Protein AF-A0A4Q9Y0R6-F1 (afdb_monomer_lite)

Structure (mmCIF, N/CA/C/O backbone):
data_AF-A0A4Q9Y0R6-F1
#
_entry.id   AF-A0A4Q9Y0R6-F1
#
loop_
_atom_site.group_PDB
_atom_site.id
_atom_site.type_symbol
_atom_site.label_atom_id
_atom_site.label_alt_id
_atom_site.label_comp_id
_atom_site.label_asym_id
_atom_site.label_entity_id
_atom_site.label_seq_id
_atom_site.pdbx_PDB_ins_code
_atom_site.Cartn_x
_atom_site.Cartn_y
_atom_site.Cartn_z
_atom_site.occupancy
_atom_site.B_iso_or_equiv
_atom_site.auth_seq_id
_atom_site.auth_comp_id
_atom_site.auth_asym_id
_atom_site.auth_atom_id
_atom_site.pdbx_PDB_model_num
ATOM 1 N N . MET A 1 1 ? -6.074 -8.106 5.465 1.00 95.62 1 MET A N 1
ATOM 2 C CA . MET A 1 1 ? -5.192 -7.262 6.298 1.00 95.62 1 MET A CA 1
ATOM 3 C C . MET A 1 1 ? -5.852 -5.927 6.633 1.00 95.62 1 MET A C 1
ATOM 5 O O . MET A 1 1 ? -6.418 -5.308 5.732 1.00 95.62 1 MET A O 1
ATOM 9 N N . ARG A 1 2 ? -5.843 -5.499 7.900 1.00 97.44 2 ARG A N 1
ATOM 10 C CA . ARG A 1 2 ? -6.340 -4.169 8.305 1.00 97.44 2 ARG A CA 1
ATOM 11 C C . ARG A 1 2 ? -5.224 -3.129 8.221 1.00 97.44 2 ARG A C 1
ATOM 13 O O . ARG A 1 2 ? -4.049 -3.487 8.173 1.00 97.44 2 ARG A O 1
ATOM 20 N N . LEU A 1 3 ? -5.592 -1.851 8.235 1.00 97.69 3 LEU A N 1
ATOM 21 C CA . LEU A 1 3 ? -4.647 -0.738 8.149 1.00 97.69 3 LEU A CA 1
ATOM 22 C C . LEU A 1 3 ? -3.643 -0.745 9.306 1.00 97.69 3 LEU A C 1
ATOM 24 O O . LEU A 1 3 ? -2.460 -0.528 9.084 1.00 97.69 3 LEU A O 1
ATOM 28 N N . ILE A 1 4 ? -4.091 -1.055 10.523 1.00 97.69 4 ILE A N 1
ATOM 29 C CA . ILE A 1 4 ? -3.212 -1.162 11.693 1.00 97.69 4 ILE A CA 1
ATOM 30 C C . ILE A 1 4 ? -2.186 -2.288 11.531 1.00 97.69 4 ILE A C 1
ATOM 32 O O . ILE A 1 4 ? -1.019 -2.085 11.849 1.00 97.69 4 ILE A O 1
ATOM 36 N N . ASP A 1 5 ? -2.602 -3.440 10.993 1.00 97.50 5 ASP A N 1
ATOM 37 C CA . ASP A 1 5 ? -1.713 -4.586 10.788 1.00 97.50 5 ASP A CA 1
ATOM 38 C C . ASP A 1 5 ? -0.622 -4.212 9.775 1.00 97.50 5 ASP A C 1
ATOM 40 O O . ASP A 1 5 ? 0.559 -4.439 10.027 1.00 97.50 5 ASP A O 1
ATOM 44 N N . PHE A 1 6 ? -1.019 -3.560 8.672 1.00 97.56 6 PHE A N 1
ATOM 45 C CA . PHE A 1 6 ? -0.095 -3.052 7.661 1.00 97.56 6 PHE A CA 1
ATOM 46 C C . PHE A 1 6 ? 0.890 -2.040 8.258 1.00 97.56 6 PHE A C 1
ATOM 48 O O . PHE A 1 6 ? 2.096 -2.268 8.208 1.00 97.56 6 PHE A O 1
ATOM 55 N N . ASN A 1 7 ? 0.388 -0.982 8.902 1.00 96.88 7 ASN A N 1
ATOM 56 C CA . ASN A 1 7 ? 1.219 0.081 9.469 1.00 96.88 7 ASN A CA 1
ATOM 57 C C . ASN A 1 7 ? 2.256 -0.469 10.458 1.00 96.88 7 ASN A C 1
ATOM 59 O O . ASN A 1 7 ? 3.423 -0.092 10.378 1.00 96.88 7 ASN A O 1
ATOM 63 N N . LEU A 1 8 ? 1.848 -1.390 11.342 1.00 96.62 8 LEU A N 1
ATOM 64 C CA . LEU A 1 8 ? 2.751 -2.058 12.284 1.00 96.62 8 LEU A CA 1
ATOM 65 C C . LEU A 1 8 ? 3.822 -2.875 11.554 1.00 96.62 8 LEU A C 1
ATOM 67 O O . LEU A 1 8 ? 5.003 -2.743 11.857 1.00 96.62 8 LEU A O 1
ATOM 71 N N . SER A 1 9 ? 3.431 -3.675 10.559 1.00 95.88 9 SER A N 1
ATOM 72 C CA . SER A 1 9 ? 4.365 -4.505 9.786 1.00 95.88 9 SER A CA 1
ATOM 73 C C . SER A 1 9 ? 5.327 -3.709 8.890 1.00 95.88 9 SER A C 1
ATOM 75 O O . SER A 1 9 ? 6.361 -4.231 8.474 1.00 95.88 9 SER A O 1
ATOM 77 N N . THR A 1 10 ? 5.015 -2.439 8.610 1.00 96.88 10 THR A N 1
ATOM 78 C CA . THR A 1 10 ? 5.842 -1.546 7.785 1.00 96.88 10 THR A CA 1
ATOM 79 C C . THR A 1 10 ? 6.591 -0.464 8.566 1.00 96.88 10 THR A C 1
ATOM 81 O O . THR A 1 10 ? 7.252 0.367 7.946 1.00 96.88 10 THR A O 1
ATOM 84 N N . ALA A 1 11 ? 6.490 -0.441 9.899 1.00 95.19 11 ALA A N 1
ATOM 85 C CA . ALA A 1 11 ? 7.008 0.652 10.728 1.00 95.19 11 ALA A CA 1
ATOM 86 C C . ALA A 1 11 ? 8.521 0.887 10.552 1.00 95.19 11 ALA A C 1
ATOM 88 O O . ALA A 1 11 ? 8.956 2.034 10.472 1.00 95.19 11 ALA A O 1
ATOM 89 N N . ASP A 1 12 ? 9.293 -0.192 10.403 1.00 95.50 12 ASP A N 1
ATOM 90 C CA . ASP A 1 12 ? 10.755 -0.146 10.265 1.00 95.50 12 ASP A CA 1
ATOM 91 C C . ASP A 1 12 ? 11.235 -0.102 8.803 1.00 95.50 12 ASP A C 1
ATOM 93 O O . ASP A 1 12 ? 12.433 -0.175 8.520 1.00 95.50 12 ASP A O 1
ATOM 97 N N . LEU A 1 13 ? 10.314 -0.011 7.839 1.00 96.19 13 LEU A N 1
ATOM 98 C CA . LEU A 1 13 ? 10.666 0.003 6.423 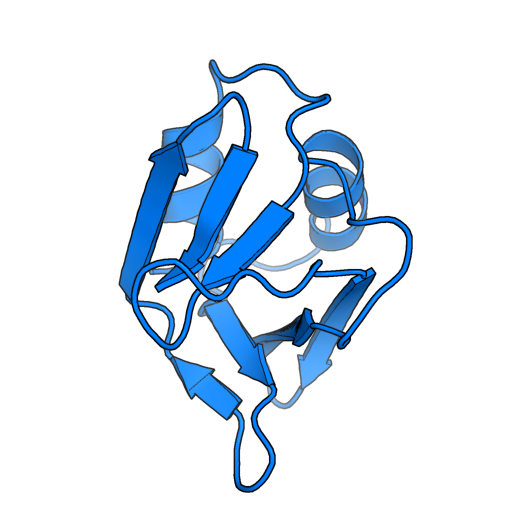1.00 96.19 13 LEU A CA 1
ATOM 99 C C . LEU A 1 13 ? 11.049 1.404 5.935 1.00 96.19 13 LEU A C 1
ATOM 101 O O . LEU A 1 13 ? 10.614 2.432 6.462 1.00 96.19 13 LEU A O 1
ATOM 105 N N . GLN A 1 14 ? 11.837 1.439 4.857 1.00 97.19 14 GLN A N 1
ATOM 106 C CA . GLN A 1 14 ? 12.175 2.681 4.168 1.00 97.19 14 GLN A CA 1
ATOM 107 C C . GLN A 1 14 ? 10.899 3.372 3.679 1.00 97.19 14 GLN A C 1
ATOM 109 O O . GLN A 1 14 ? 10.134 2.830 2.883 1.00 97.19 14 GLN A O 1
ATOM 114 N N . GLN A 1 15 ? 10.683 4.601 4.137 1.00 96.19 15 GLN A N 1
ATOM 115 C CA . GLN A 1 15 ? 9.449 5.332 3.860 1.00 96.19 15 GLN A CA 1
ATOM 116 C C . GLN A 1 15 ? 9.311 5.755 2.385 1.00 96.19 15 GLN A C 1
ATOM 118 O O . GLN A 1 15 ? 8.211 6.008 1.910 1.00 96.19 15 GLN A O 1
ATOM 123 N N . THR A 1 16 ? 10.414 5.750 1.635 1.00 97.25 16 THR A N 1
ATOM 124 C CA . THR A 1 16 ? 10.451 6.005 0.189 1.00 97.25 16 THR A CA 1
ATOM 125 C C . THR A 1 16 ? 10.070 4.788 -0.656 1.00 97.25 16 THR A C 1
ATOM 127 O O . THR A 1 16 ? 10.034 4.902 -1.881 1.0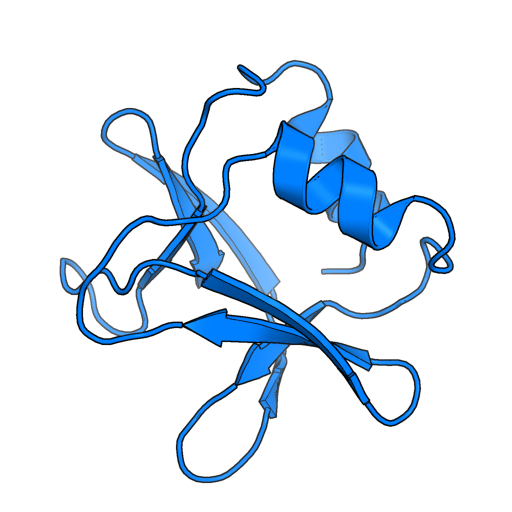0 97.25 16 THR A O 1
ATOM 130 N N . LEU A 1 17 ? 9.791 3.626 -0.045 1.00 98.25 17 LEU A N 1
ATOM 131 C CA . LEU A 1 17 ? 9.408 2.428 -0.791 1.00 98.25 17 LEU A CA 1
ATOM 132 C C . LEU A 1 17 ? 8.132 2.689 -1.596 1.00 98.25 17 LEU A C 1
ATOM 134 O O . LEU A 1 17 ? 7.117 3.065 -1.008 1.00 98.25 17 LEU A O 1
ATOM 138 N N . PRO A 1 18 ? 8.150 2.462 -2.917 1.00 98.50 18 PRO A N 1
ATOM 139 C CA . PRO A 1 18 ? 6.977 2.623 -3.751 1.00 98.50 18 PRO A CA 1
ATOM 140 C C . PRO A 1 18 ? 6.031 1.421 -3.644 1.00 98.50 18 PRO A C 1
ATOM 142 O O . PRO A 1 18 ? 6.458 0.267 -3.516 1.00 98.50 18 PRO A O 1
ATOM 145 N N . LEU A 1 19 ? 4.735 1.705 -3.743 1.00 98.50 19 LEU A N 1
ATOM 146 C CA . LEU A 1 19 ? 3.641 0.752 -3.599 1.00 98.50 19 LEU A CA 1
ATOM 147 C C . LEU A 1 19 ? 3.149 0.289 -4.974 1.00 98.50 19 LEU A C 1
ATOM 149 O O . LEU A 1 19 ? 2.798 1.092 -5.841 1.00 98.50 19 LEU A O 1
ATOM 153 N N . TYR A 1 20 ? 3.073 -1.024 -5.153 1.00 98.25 20 TYR A N 1
ATOM 154 C CA . TYR A 1 20 ? 2.592 -1.665 -6.371 1.00 98.25 20 TYR A CA 1
ATOM 155 C C . TYR A 1 20 ? 1.617 -2.785 -6.039 1.00 98.25 20 TYR A C 1
ATOM 157 O O . TYR A 1 20 ? 1.696 -3.422 -4.993 1.00 98.25 20 TYR A O 1
ATOM 165 N N . TRP A 1 21 ? 0.720 -3.062 -6.970 1.00 97.44 21 TRP A N 1
ATOM 166 C CA . TRP A 1 21 ? -0.146 -4.227 -6.953 1.00 97.44 21 TRP A CA 1
ATOM 167 C C . TRP A 1 21 ? 0.349 -5.256 -7.963 1.00 97.44 21 TRP A C 1
ATOM 169 O O . TRP A 1 21 ? 0.734 -4.887 -9.072 1.00 97.44 21 TRP A O 1
ATOM 179 N N . GLU A 1 22 ? 0.336 -6.531 -7.594 1.00 94.81 22 GLU A N 1
ATOM 180 C CA . GLU A 1 22 ? 0.710 -7.628 -8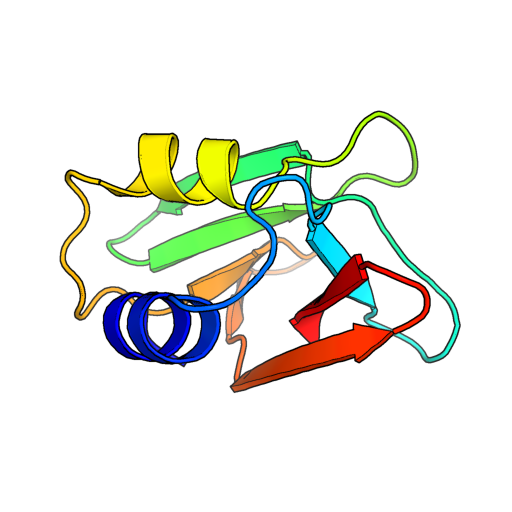.479 1.00 94.81 22 GLU A CA 1
ATOM 181 C C . GLU A 1 22 ? -0.401 -8.697 -8.523 1.00 94.81 22 GLU A C 1
ATOM 183 O O . GLU A 1 22 ? -0.366 -9.656 -7.754 1.00 94.81 22 GLU A O 1
ATOM 188 N N . PRO A 1 23 ? -1.406 -8.555 -9.409 1.00 88.81 23 PRO A N 1
ATOM 189 C CA . PRO A 1 23 ? -2.483 -9.540 -9.548 1.00 88.81 23 PRO A CA 1
ATOM 190 C C . PRO A 1 23 ? -2.025 -10.865 -10.159 1.00 88.81 23 PRO A C 1
ATOM 192 O O . PRO A 1 23 ? -2.642 -11.902 -9.936 1.00 88.81 23 PRO A O 1
ATOM 195 N N . VAL A 1 24 ? -0.976 -10.815 -10.978 1.00 87.81 24 VAL A N 1
ATOM 196 C CA . VAL A 1 24 ? -0.379 -11.960 -11.663 1.00 87.81 24 VAL A CA 1
ATOM 197 C C . VAL A 1 24 ? 1.124 -11.835 -11.508 1.00 87.81 24 VAL A C 1
ATOM 199 O O . VAL A 1 24 ? 1.669 -10.751 -11.711 1.00 87.81 24 VAL A O 1
ATOM 202 N N . THR A 1 25 ? 1.801 -12.932 -11.171 1.00 85.06 25 THR A N 1
ATOM 203 C CA . THR A 1 25 ? 3.251 -12.955 -10.953 1.00 85.06 25 THR A CA 1
ATOM 204 C C . THR A 1 25 ? 4.001 -12.219 -12.066 1.00 85.06 25 THR A C 1
ATOM 206 O O . THR A 1 25 ? 3.783 -12.482 -13.249 1.00 85.06 25 THR A O 1
ATOM 209 N N . ASN A 1 26 ? 4.896 -11.307 -11.678 1.00 84.69 26 ASN A N 1
ATOM 210 C CA . ASN A 1 26 ? 5.699 -10.449 -12.555 1.00 84.69 26 ASN A CA 1
ATOM 211 C C . ASN A 1 26 ? 4.92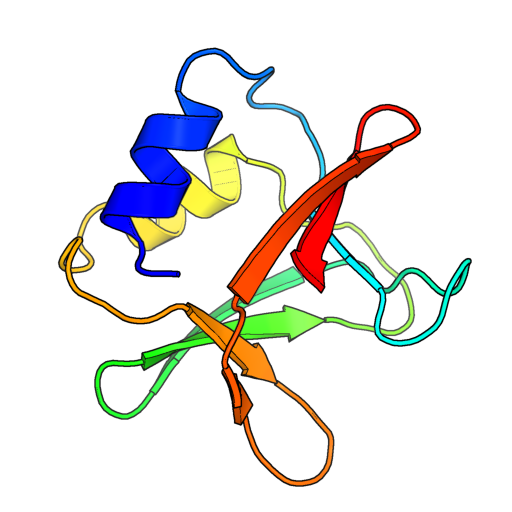9 -9.351 -13.315 1.00 84.69 26 ASN A C 1
ATOM 213 O O . ASN A 1 26 ? 5.530 -8.659 -14.137 1.00 84.69 26 ASN A O 1
ATOM 217 N N . GLN A 1 27 ? 3.638 -9.137 -13.047 1.00 91.44 27 GLN A N 1
ATOM 218 C CA . GLN A 1 27 ? 2.870 -8.016 -13.600 1.00 91.44 27 GLN A CA 1
ATOM 219 C C . GLN A 1 27 ? 2.563 -6.999 -12.507 1.00 91.44 27 GLN A C 1
ATOM 221 O O . GLN A 1 27 ? 1.619 -7.159 -11.739 1.00 91.44 27 GLN A O 1
ATOM 226 N N . THR A 1 28 ? 3.368 -5.941 -12.433 1.00 94.50 28 THR A N 1
ATOM 227 C CA . THR A 1 28 ? 3.219 -4.915 -11.395 1.00 94.50 28 THR A CA 1
ATOM 228 C C . THR A 1 28 ? 2.504 -3.676 -11.918 1.00 94.50 28 THR A C 1
ATOM 230 O O . THR A 1 28 ? 2.912 -3.101 -12.928 1.00 94.50 28 THR A O 1
ATOM 233 N N . HIS A 1 29 ? 1.516 -3.204 -11.168 1.00 97.00 29 HIS A N 1
ATOM 234 C CA . HIS A 1 29 ? 0.770 -1.978 -11.429 1.00 97.00 29 HIS A CA 1
ATOM 235 C C . HIS A 1 29 ? 1.036 -0.953 -10.318 1.00 97.00 29 HIS A C 1
ATOM 237 O O . HIS A 1 29 ? 0.810 -1.276 -9.150 1.00 97.00 29 HIS A O 1
ATOM 243 N N . PRO A 1 30 ? 1.530 0.263 -10.620 1.00 98.12 30 PRO A N 1
ATOM 244 C CA . PRO A 1 30 ? 1.757 1.283 -9.598 1.00 98.12 30 PRO A CA 1
ATOM 245 C C . PRO A 1 30 ? 0.447 1.679 -8.917 1.00 98.12 30 PRO A C 1
ATOM 247 O O . PRO A 1 30 ? -0.536 1.991 -9.590 1.00 98.12 30 PRO A O 1
ATOM 250 N N . ILE A 1 31 ? 0.447 1.707 -7.584 1.00 98.44 31 ILE A N 1
ATOM 251 C CA . ILE A 1 31 ? -0.672 2.222 -6.788 1.00 98.44 31 ILE A CA 1
ATOM 252 C C . ILE A 1 31 ? -0.504 3.731 -6.685 1.00 98.44 31 ILE A C 1
ATOM 254 O O . ILE A 1 31 ? 0.509 4.194 -6.180 1.00 98.44 31 ILE A O 1
ATOM 258 N N . GLN A 1 32 ? -1.470 4.507 -7.169 1.00 98.25 32 GLN A N 1
ATOM 259 C CA . GLN A 1 32 ? -1.338 5.966 -7.321 1.00 98.25 32 GLN A CA 1
ATOM 260 C C . GLN A 1 32 ? -2.201 6.754 -6.338 1.00 98.25 32 GLN A C 1
ATOM 262 O O . GLN A 1 32 ? -1.944 7.924 -6.034 1.00 98.25 32 GLN A O 1
ATOM 267 N N . SER A 1 33 ? -3.246 6.120 -5.821 1.00 97.56 33 SER A N 1
ATOM 268 C CA . SER A 1 33 ? -4.131 6.739 -4.852 1.00 97.56 33 SER A CA 1
ATOM 269 C C . SER A 1 33 ? -4.734 5.711 -3.909 1.00 97.56 33 SER A C 1
ATOM 271 O O . SER A 1 33 ? -4.662 4.498 -4.115 1.00 97.56 33 SER A O 1
ATOM 273 N N . VAL A 1 34 ? -5.301 6.243 -2.835 1.00 97.62 34 VAL A N 1
ATOM 274 C CA . VAL A 1 34 ? -6.137 5.518 -1.893 1.00 97.62 34 VAL A CA 1
ATOM 275 C C . VAL A 1 34 ? -7.420 6.308 -1.731 1.00 97.62 34 VAL A C 1
ATOM 277 O O . VAL A 1 34 ? -7.392 7.540 -1.746 1.00 97.62 34 VAL A O 1
ATOM 280 N N . THR A 1 35 ? -8.533 5.607 -1.598 1.00 96.81 35 THR A N 1
ATOM 281 C CA . THR A 1 35 ? -9.846 6.199 -1.366 1.00 96.81 35 THR A CA 1
ATOM 282 C C . THR A 1 35 ? -10.578 5.414 -0.289 1.00 96.81 35 THR A C 1
ATOM 284 O O . THR A 1 35 ? -10.350 4.215 -0.127 1.00 96.81 35 THR A O 1
ATOM 287 N N . LEU A 1 36 ? -11.434 6.089 0.471 1.00 96.06 36 LEU A N 1
ATOM 288 C CA . LEU A 1 36 ? -12.288 5.449 1.460 1.00 96.06 36 LEU A CA 1
ATOM 289 C C . LEU A 1 36 ? -13.688 5.296 0.855 1.00 96.06 36 LEU A C 1
ATOM 291 O O . LEU A 1 36 ? -14.340 6.297 0.570 1.00 96.06 36 LEU A O 1
ATOM 295 N N . ILE A 1 37 ? -14.139 4.059 0.654 1.00 93.81 37 ILE A N 1
ATOM 296 C CA . ILE A 1 37 ? -15.463 3.726 0.102 1.00 93.81 37 ILE A CA 1
ATOM 297 C C . ILE A 1 37 ? -16.136 2.779 1.087 1.00 93.81 37 ILE A C 1
ATOM 299 O O . ILE A 1 37 ? -15.545 1.764 1.431 1.00 93.81 37 ILE A O 1
ATOM 303 N N . ASP A 1 38 ? -17.332 3.104 1.578 1.00 89.88 38 ASP A N 1
ATOM 304 C CA . ASP A 1 38 ? -18.099 2.245 2.495 1.00 89.88 38 ASP A CA 1
ATOM 305 C C . ASP A 1 38 ? -17.278 1.694 3.679 1.00 89.88 38 ASP A C 1
ATOM 307 O O . ASP A 1 38 ? -17.366 0.520 4.034 1.00 89.88 38 ASP A O 1
ATOM 311 N N . GLN A 1 39 ? -16.451 2.550 4.297 1.00 91.62 39 GLN A N 1
ATOM 312 C CA . GLN A 1 39 ? -15.538 2.194 5.401 1.00 91.62 39 GLN A CA 1
ATOM 313 C C . GLN A 1 39 ? -14.438 1.184 5.017 1.00 91.62 39 GLN A C 1
ATOM 315 O O . GLN A 1 39 ? -13.845 0.534 5.879 1.00 91.62 39 GLN A O 1
ATOM 320 N N . GLN A 1 40 ? -14.133 1.062 3.727 1.00 95.62 40 GLN A N 1
ATOM 321 C CA . GLN A 1 40 ? -13.048 0.258 3.176 1.00 95.62 40 GLN A CA 1
ATOM 322 C C . GLN A 1 40 ? -11.982 1.176 2.588 1.00 95.62 40 GLN A C 1
ATOM 324 O O . GLN A 1 40 ? -12.297 2.106 1.845 1.00 95.62 40 GLN A O 1
ATOM 329 N N . LEU A 1 41 ? -10.712 0.911 2.894 1.00 98.12 41 LEU A N 1
ATOM 330 C CA . LEU A 1 41 ? -9.602 1.630 2.281 1.00 98.12 41 LEU A CA 1
ATOM 331 C C . LEU A 1 41 ? -9.230 0.930 0.975 1.00 98.12 41 LEU A C 1
ATOM 333 O O . LEU A 1 41 ? -8.601 -0.128 0.991 1.00 98.12 41 LEU A O 1
ATOM 337 N N . VAL A 1 42 ? -9.624 1.522 -0.147 1.00 98.25 42 VAL A N 1
ATOM 338 C CA . VAL A 1 42 ? -9.408 0.982 -1.488 1.00 98.25 42 VAL A CA 1
ATOM 339 C C . VAL A 1 42 ? -8.179 1.637 -2.114 1.00 98.25 42 VAL A C 1
ATOM 341 O O . VAL A 1 42 ? -8.130 2.849 -2.321 1.00 98.25 42 VAL A O 1
ATOM 344 N N . LEU A 1 43 ? -7.173 0.823 -2.417 1.00 98.31 43 LEU A N 1
ATOM 345 C CA . LEU A 1 43 ? -5.975 1.194 -3.158 1.00 98.31 43 LEU A CA 1
ATOM 346 C C . LEU A 1 43 ? -6.327 1.195 -4.652 1.00 98.31 43 LEU A C 1
ATOM 348 O O . LEU A 1 43 ? -7.017 0.296 -5.134 1.00 98.31 43 LEU A O 1
ATOM 352 N N . VAL A 1 44 ? -5.863 2.194 -5.398 1.00 97.88 44 VAL A N 1
ATOM 353 C CA . VAL A 1 44 ? -6.164 2.333 -6.829 1.00 97.88 44 VAL A CA 1
ATOM 354 C C . VAL A 1 44 ? -4.867 2.257 -7.619 1.00 97.88 44 VAL A C 1
ATOM 356 O O . VAL A 1 44 ? -3.981 3.105 -7.475 1.00 97.88 44 VAL A O 1
ATOM 359 N N . ALA A 1 45 ? -4.760 1.219 -8.446 1.00 97.19 45 ALA A N 1
ATOM 360 C CA . ALA A 1 45 ? -3.613 0.987 -9.307 1.00 97.19 45 ALA A CA 1
ATOM 361 C C . ALA A 1 45 ? -3.887 1.424 -10.750 1.00 97.19 45 ALA A C 1
ATOM 363 O O . ALA A 1 45 ? -5.015 1.353 -11.236 1.00 97.19 45 ALA A O 1
ATOM 364 N N . ALA A 1 46 ? -2.833 1.847 -11.442 1.00 95.38 46 ALA A N 1
ATOM 365 C CA . ALA A 1 46 ? -2.869 2.206 -12.855 1.00 95.38 46 ALA A CA 1
ATOM 366 C C . ALA A 1 46 ? -1.927 1.315 -13.671 1.00 95.38 46 ALA A C 1
ATOM 368 O O . ALA A 1 46 ? -1.070 0.622 -13.129 1.00 95.38 46 ALA A O 1
ATOM 369 N N . ARG A 1 47 ? -2.053 1.341 -15.003 1.00 93.25 47 ARG A N 1
ATOM 370 C CA . ARG A 1 47 ? -1.137 0.597 -15.887 1.00 93.25 47 ARG A CA 1
ATOM 371 C C . ARG A 1 47 ? 0.288 1.161 -15.865 1.00 93.25 47 ARG A C 1
ATOM 373 O O . ARG A 1 47 ? 1.234 0.401 -16.031 1.00 93.25 47 ARG A O 1
ATOM 380 N N . SER A 1 48 ? 0.436 2.469 -15.676 1.00 94.38 48 SER A N 1
ATOM 381 C CA . SER A 1 48 ? 1.716 3.180 -15.681 1.00 94.38 48 SER A CA 1
ATOM 382 C C . SER A 1 48 ? 1.622 4.489 -14.889 1.00 94.38 48 SER A C 1
ATOM 384 O O . SER A 1 48 ? 0.531 4.932 -14.528 1.00 94.38 48 SER A O 1
ATOM 386 N N . GLY A 1 49 ? 2.776 5.102 -14.614 1.00 95.75 49 GLY A N 1
ATOM 387 C CA . GLY A 1 49 ? 2.909 6.366 -13.887 1.00 95.75 49 GLY A CA 1
ATOM 388 C C . GLY A 1 49 ? 3.664 6.211 -12.566 1.00 95.75 49 GLY A C 1
ATOM 389 O O . GLY A 1 49 ? 4.265 5.171 -12.302 1.00 95.75 49 GLY A O 1
ATOM 390 N N . VAL A 1 50 ? 3.648 7.263 -11.747 1.00 97.12 50 VAL A N 1
ATOM 391 C CA . VAL A 1 50 ? 4.414 7.319 -10.493 1.00 97.12 50 VAL A CA 1
ATOM 392 C C . VAL A 1 50 ? 3.608 6.670 -9.359 1.00 97.12 50 VAL A C 1
ATOM 394 O O . VAL A 1 50 ? 2.474 7.091 -9.128 1.00 97.12 50 VAL A O 1
ATOM 397 N N . PRO A 1 51 ? 4.143 5.651 -8.665 1.00 98.19 51 PRO A N 1
ATOM 398 C CA . PRO A 1 51 ? 3.482 5.050 -7.511 1.00 98.19 51 PRO A CA 1
ATOM 399 C C . PRO A 1 51 ? 3.537 5.974 -6.290 1.00 98.19 51 PRO A C 1
ATOM 401 O O . PRO A 1 51 ? 4.463 6.771 -6.138 1.00 98.19 51 PRO A O 1
ATOM 404 N N . LEU A 1 52 ? 2.589 5.797 -5.375 1.00 98.25 52 LEU A N 1
ATOM 405 C CA . LEU A 1 52 ? 2.712 6.301 -4.016 1.00 98.25 52 LEU A CA 1
ATOM 406 C C . LEU A 1 52 ? 3.886 5.638 -3.323 1.00 98.25 52 LEU A C 1
ATOM 408 O O . LEU A 1 52 ? 4.128 4.442 -3.486 1.00 98.25 52 LEU A O 1
ATOM 412 N N . THR A 1 53 ? 4.569 6.417 -2.504 1.00 98.62 53 THR A N 1
ATOM 413 C CA . THR A 1 53 ? 5.540 5.923 -1.533 1.00 98.62 53 THR A CA 1
ATOM 414 C C . THR A 1 53 ? 4.860 5.608 -0.199 1.00 98.62 53 THR A C 1
ATOM 416 O O . THR A 1 53 ? 3.713 6.002 0.046 1.00 98.62 53 THR A O 1
ATOM 419 N N . LEU A 1 54 ? 5.541 4.854 0.663 1.00 98.50 54 LEU A N 1
ATOM 420 C CA . LEU A 1 54 ? 5.008 4.427 1.957 1.00 98.50 54 LEU A CA 1
ATOM 421 C C . LEU A 1 54 ? 4.686 5.616 2.876 1.00 98.50 54 LEU A C 1
ATOM 423 O O . LEU A 1 54 ? 3.616 5.630 3.481 1.00 98.50 54 LEU A O 1
ATOM 427 N N . ASP A 1 55 ? 5.527 6.651 2.927 1.00 98.12 55 ASP A N 1
ATOM 428 C CA . ASP A 1 55 ? 5.208 7.900 3.637 1.00 98.12 55 ASP A CA 1
ATOM 429 C C . ASP A 1 55 ? 3.956 8.585 3.084 1.00 98.12 55 ASP A C 1
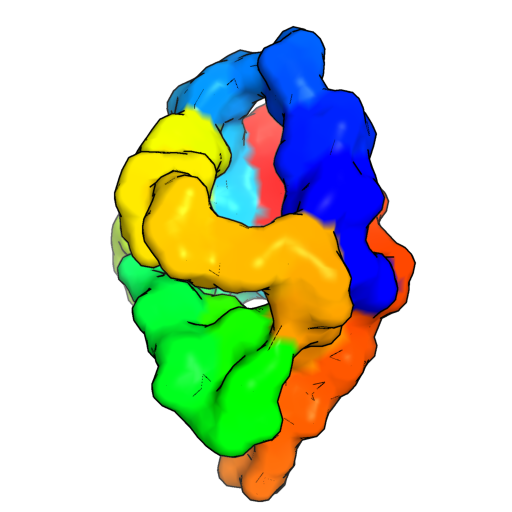ATOM 431 O O . ASP A 1 55 ? 3.118 9.048 3.858 1.00 98.12 55 ASP A O 1
ATOM 435 N N . GLN A 1 56 ? 3.795 8.639 1.760 1.00 98.38 56 GLN A N 1
ATOM 436 C CA . GLN A 1 56 ? 2.629 9.255 1.129 1.00 98.38 56 GLN A CA 1
ATOM 437 C C . GLN A 1 56 ? 1.352 8.478 1.443 1.00 98.38 56 GLN A C 1
ATOM 439 O O . GLN A 1 56 ? 0.316 9.089 1.716 1.00 98.38 56 GLN A O 1
ATOM 444 N N . PHE A 1 57 ? 1.417 7.146 1.437 1.00 98.38 57 PHE A N 1
ATOM 445 C CA . PHE A 1 57 ? 0.324 6.300 1.901 1.00 98.38 57 PHE A CA 1
ATOM 446 C C . PHE A 1 57 ? -0.004 6.604 3.368 1.00 98.38 57 PHE A C 1
ATOM 448 O O . PHE A 1 57 ? -1.129 7.003 3.665 1.00 98.38 57 PHE A O 1
ATOM 455 N N . ASN A 1 58 ? 0.992 6.537 4.257 1.00 97.75 58 ASN A N 1
ATOM 456 C CA . ASN A 1 58 ? 0.835 6.780 5.693 1.00 97.75 58 ASN A CA 1
ATOM 457 C C . ASN A 1 58 ? 0.260 8.173 5.993 1.00 97.75 58 ASN A C 1
ATOM 459 O O . ASN A 1 58 ? -0.585 8.331 6.875 1.00 97.75 58 ASN A O 1
ATOM 463 N N . ALA A 1 59 ? 0.687 9.196 5.250 1.00 97.69 59 ALA A N 1
ATOM 464 C CA . ALA A 1 59 ? 0.168 10.553 5.370 1.00 97.69 59 ALA A CA 1
ATOM 465 C C . ALA A 1 59 ? -1.316 10.632 4.981 1.00 97.69 59 ALA A C 1
ATOM 467 O O . ALA A 1 59 ? -2.101 11.243 5.706 1.00 97.69 59 ALA A O 1
ATOM 468 N N . ARG A 1 60 ? -1.715 9.979 3.880 1.00 97.19 60 ARG A N 1
ATOM 469 C CA . ARG A 1 60 ? -3.107 9.957 3.391 1.00 97.19 60 ARG A CA 1
ATOM 470 C C . ARG A 1 60 ? -4.042 9.148 4.286 1.00 97.19 60 ARG A C 1
ATOM 472 O O . ARG A 1 60 ? -5.234 9.433 4.329 1.00 97.19 60 ARG A O 1
ATOM 479 N N . THR A 1 61 ? -3.521 8.163 5.011 1.00 97.25 61 THR A N 1
ATOM 480 C CA . THR A 1 61 ? -4.322 7.272 5.861 1.00 97.25 61 THR A CA 1
ATOM 481 C C . THR A 1 61 ? -4.253 7.616 7.346 1.00 97.25 61 THR A C 1
ATOM 483 O O . THR A 1 61 ? -4.855 6.915 8.155 1.00 97.25 61 THR A O 1
ATOM 486 N N . ARG A 1 62 ? -3.550 8.687 7.737 1.00 95.38 62 ARG A N 1
ATOM 487 C CA . ARG A 1 62 ? -3.281 9.028 9.146 1.00 95.38 62 ARG A CA 1
ATOM 488 C C . ARG A 1 62 ? -4.541 9.174 10.006 1.00 95.38 62 ARG A C 1
ATOM 490 O O . ARG A 1 62 ? -4.512 8.842 11.185 1.00 95.38 62 ARG A O 1
ATOM 497 N N . GLN A 1 63 ? -5.625 9.691 9.431 1.00 94.69 63 GLN A N 1
ATOM 498 C CA . GLN A 1 63 ? -6.895 9.928 10.131 1.00 94.69 63 GLN A CA 1
ATOM 499 C C . GLN A 1 63 ? -7.903 8.780 9.963 1.00 94.69 63 GLN A C 1
ATOM 501 O O . GLN A 1 63 ? -9.021 8.858 10.468 1.00 94.69 63 GLN A O 1
ATOM 506 N N . ILE A 1 64 ? -7.531 7.718 9.246 1.00 96.12 64 ILE A N 1
ATOM 507 C CA . ILE A 1 64 ? -8.398 6.568 9.000 1.00 96.12 64 ILE A CA 1
ATOM 508 C C . ILE A 1 64 ? -8.256 5.589 10.165 1.00 96.12 64 ILE A C 1
ATOM 510 O O . ILE A 1 64 ? -7.154 5.321 10.641 1.00 96.12 64 ILE A O 1
ATOM 514 N N . SER A 1 65 ? -9.379 5.025 10.618 1.00 96.44 65 SER A N 1
ATOM 515 C CA . SER A 1 65 ? -9.375 4.009 11.674 1.00 96.44 65 SER A CA 1
ATOM 516 C C . SER A 1 65 ? -8.449 2.850 11.307 1.00 96.44 65 SER A C 1
ATOM 518 O O . SER A 1 65 ? -8.570 2.269 10.228 1.00 96.44 65 SER A O 1
ATOM 520 N N . GLY A 1 66 ? -7.571 2.449 12.226 1.00 94.75 66 GLY A N 1
ATOM 521 C CA . GLY A 1 66 ? -6.677 1.309 12.023 1.00 94.75 66 GLY A CA 1
ATOM 522 C C . GLY A 1 66 ? -7.408 -0.021 11.784 1.00 94.75 66 GLY A C 1
ATOM 523 O O . GLY A 1 66 ? -6.851 -0.922 11.163 1.00 94.75 66 GLY A O 1
ATOM 524 N N . GLN A 1 67 ? -8.670 -0.147 12.212 1.00 96.75 67 GLN A N 1
ATOM 525 C CA . GLN A 1 67 ? -9.493 -1.337 11.946 1.00 96.75 67 GLN A CA 1
ATOM 526 C C . GLN A 1 67 ? -9.989 -1.416 10.493 1.00 96.75 67 GLN A C 1
ATOM 528 O O . GLN A 1 67 ? -10.510 -2.451 10.082 1.00 96.75 67 GLN A O 1
ATOM 533 N N . THR A 1 68 ? -9.812 -0.346 9.711 1.00 97.62 68 THR A N 1
ATOM 534 C CA . THR A 1 68 ? -10.238 -0.276 8.311 1.00 97.62 68 THR A CA 1
ATOM 535 C C . THR A 1 68 ? -9.552 -1.357 7.490 1.00 97.62 68 THR A C 1
ATOM 537 O O . THR A 1 68 ? -8.332 -1.529 7.527 1.00 97.62 68 THR A O 1
ATOM 540 N N . GLN A 1 69 ? -10.353 -2.098 6.737 1.00 97.69 69 GLN A N 1
ATOM 541 C CA . GLN A 1 69 ? -9.889 -3.201 5.916 1.00 97.69 69 GLN A CA 1
ATOM 542 C C . GLN A 1 69 ? -9.325 -2.671 4.587 1.00 97.69 69 GLN A C 1
ATOM 544 O O . GLN A 1 69 ? -9.937 -1.808 3.959 1.00 97.69 69 GLN A O 1
ATOM 549 N N . LEU A 1 70 ? -8.166 -3.191 4.167 1.00 98.06 70 LEU A N 1
ATOM 550 C CA . LEU A 1 70 ? -7.537 -2.822 2.894 1.00 98.06 70 LEU A CA 1
ATOM 551 C C . LEU A 1 70 ? -8.110 -3.641 1.736 1.00 98.06 70 LEU A C 1
ATOM 553 O O . LEU A 1 70 ? -8.277 -4.864 1.849 1.00 98.06 70 LEU A O 1
ATOM 557 N N . TYR A 1 71 ? -8.349 -2.952 0.624 1.00 98.06 71 TYR A N 1
ATOM 558 C CA . TYR A 1 71 ? -8.835 -3.485 -0.644 1.00 98.06 71 TYR A CA 1
ATOM 559 C C . TYR A 1 71 ? -8.041 -2.896 -1.813 1.00 98.06 71 TYR A C 1
ATOM 561 O O . TYR A 1 71 ? -7.429 -1.844 -1.679 1.00 98.06 71 TYR A O 1
ATOM 569 N N . ILE A 1 72 ? -8.083 -3.541 -2.974 1.00 97.31 72 ILE A N 1
ATOM 570 C CA . ILE A 1 72 ? -7.587 -3.009 -4.246 1.00 97.31 72 ILE A CA 1
ATOM 571 C C . ILE A 1 72 ? -8.754 -2.855 -5.222 1.00 97.31 72 ILE A C 1
ATOM 573 O O . ILE A 1 72 ? -9.598 -3.744 -5.333 1.00 97.31 72 ILE A O 1
ATOM 577 N N . GLN A 1 73 ? -8.817 -1.732 -5.934 1.00 96.62 73 GLN A N 1
ATOM 578 C CA . GLN A 1 73 ? -9.788 -1.531 -7.003 1.00 96.62 73 GLN A CA 1
ATOM 579 C C . GLN A 1 73 ? -9.489 -2.486 -8.164 1.00 96.62 73 GLN A C 1
ATOM 581 O O . GLN A 1 73 ? -8.389 -2.479 -8.715 1.00 96.62 73 GLN A O 1
ATOM 586 N N . THR A 1 74 ? -10.489 -3.262 -8.580 1.00 92.12 74 THR A N 1
ATOM 587 C CA . THR A 1 74 ? -10.444 -4.048 -9.823 1.00 92.12 74 THR A CA 1
ATOM 588 C C . THR A 1 74 ? -11.535 -3.577 -10.789 1.00 92.12 74 THR A C 1
ATOM 590 O O . THR A 1 74 ? -12.305 -2.673 -10.462 1.00 92.12 74 THR A O 1
ATOM 593 N N . ALA A 1 75 ? -11.606 -4.155 -11.991 1.00 88.31 75 ALA A N 1
ATOM 594 C CA . ALA A 1 75 ? -12.597 -3.760 -12.994 1.00 88.31 75 ALA A CA 1
ATOM 595 C C . ALA A 1 75 ? -14.052 -4.036 -12.567 1.00 88.31 75 ALA A C 1
ATOM 597 O O . ALA A 1 75 ? -14.946 -3.305 -12.977 1.00 88.31 75 ALA A O 1
ATOM 598 N N . SER A 1 76 ? -14.291 -5.080 -11.769 1.00 88.00 76 SER A N 1
ATOM 599 C CA . SER A 1 76 ? -15.636 -5.481 -11.341 1.00 88.00 76 SER A CA 1
ATOM 600 C C . SER A 1 76 ? -15.989 -4.938 -9.960 1.00 88.00 76 SER A C 1
ATOM 602 O O . SER A 1 76 ? -17.012 -4.282 -9.801 1.00 88.00 76 SER A O 1
ATOM 604 N N . GLN A 1 77 ? -15.143 -5.199 -8.961 1.00 91.69 77 GLN A N 1
ATOM 605 C CA . GLN A 1 77 ? -15.367 -4.777 -7.577 1.00 91.69 77 GLN A CA 1
ATOM 606 C C . GLN A 1 77 ? -14.056 -4.695 -6.782 1.00 91.69 77 GLN A C 1
ATOM 608 O O . GLN A 1 77 ? -13.072 -5.347 -7.151 1.00 91.69 77 GLN A O 1
ATOM 613 N N . PRO A 1 78 ? -14.006 -3.933 -5.677 1.00 95.00 78 PRO A N 1
ATOM 614 C CA . PRO A 1 78 ? -12.855 -3.948 -4.785 1.00 95.00 78 PRO A CA 1
ATOM 615 C C . PRO A 1 78 ? -12.571 -5.359 -4.250 1.00 95.00 78 PRO A C 1
ATOM 617 O O . PRO A 1 78 ? -13.466 -6.049 -3.762 1.00 95.00 78 PRO A O 1
ATOM 620 N N . LEU A 1 79 ? -11.314 -5.791 -4.328 1.00 95.25 79 LEU A N 1
ATOM 621 C CA . LEU A 1 79 ? -10.860 -7.090 -3.831 1.00 95.25 79 LEU A CA 1
ATOM 622 C C . LEU A 1 79 ? -10.102 -6.916 -2.517 1.00 95.25 79 LEU A C 1
ATOM 624 O O . LEU A 1 79 ? -9.247 -6.041 -2.400 1.00 95.25 79 LEU A O 1
ATOM 628 N N . ARG A 1 80 ? -10.414 -7.745 -1.516 1.00 96.12 80 ARG A N 1
ATOM 629 C CA . ARG A 1 80 ? -9.781 -7.674 -0.194 1.00 96.12 80 ARG A CA 1
ATOM 630 C C . ARG A 1 80 ? -8.308 -8.064 -0.286 1.00 96.12 80 ARG A C 1
ATOM 632 O O . AR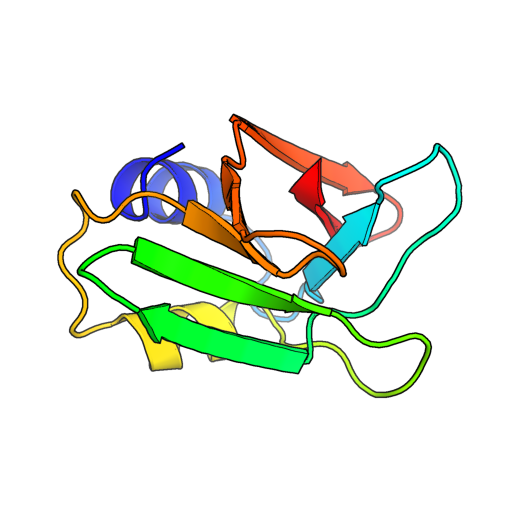G A 1 80 ? -7.993 -9.140 -0.777 1.00 96.12 80 ARG A O 1
ATOM 639 N N . LEU A 1 81 ? -7.427 -7.230 0.262 1.00 96.12 81 LEU A N 1
ATOM 640 C CA . LEU A 1 81 ? -5.998 -7.527 0.344 1.00 96.12 81 LEU A CA 1
ATOM 641 C C . LEU A 1 81 ? -5.681 -8.345 1.598 1.00 96.12 81 LEU A C 1
ATOM 643 O O . LEU A 1 81 ? -6.146 -8.030 2.707 1.00 96.12 81 LEU A O 1
ATOM 647 N N . PHE A 1 82 ? -4.859 -9.378 1.434 1.00 93.69 82 PHE A N 1
ATOM 648 C CA . PHE A 1 82 ? -4.487 -10.291 2.516 1.00 93.69 82 PHE A CA 1
ATOM 649 C C . PHE A 1 82 ? -3.063 -10.085 3.009 1.00 93.69 82 PHE A C 1
ATOM 651 O O . PHE A 1 82 ? -2.820 -10.313 4.192 1.00 93.69 82 PHE A O 1
ATOM 658 N N . GLY A 1 83 ? -2.176 -9.549 2.176 1.00 94.94 83 GLY A N 1
ATOM 659 C CA . GLY A 1 83 ? -0.839 -9.187 2.607 1.00 94.94 83 GLY A CA 1
ATOM 660 C C . GLY A 1 83 ? -0.095 -8.367 1.570 1.00 94.94 83 GLY A C 1
ATOM 661 O O . GLY A 1 83 ? -0.675 -7.725 0.693 1.00 94.94 83 GLY A O 1
ATOM 662 N N . TYR A 1 84 ? 1.217 -8.374 1.727 1.00 96.44 84 TYR A N 1
ATOM 663 C CA . TYR A 1 84 ? 2.164 -7.793 0.798 1.00 96.44 84 TYR A CA 1
ATOM 664 C C . TYR A 1 84 ? 3.500 -8.518 0.947 1.00 96.44 84 TYR A C 1
ATOM 666 O O . TYR A 1 84 ? 3.724 -9.262 1.904 1.00 96.44 84 TYR A O 1
ATOM 674 N N . ARG A 1 85 ? 4.412 -8.271 0.015 1.00 95.56 85 ARG A N 1
ATOM 675 C CA . ARG A 1 85 ? 5.805 -8.705 0.120 1.00 95.56 85 ARG A CA 1
ATOM 676 C C . ARG A 1 85 ? 6.751 -7.619 -0.363 1.00 95.56 85 ARG A C 1
ATOM 678 O O . ARG A 1 85 ? 6.370 -6.759 -1.156 1.00 95.56 85 ARG A O 1
ATOM 685 N N . LEU A 1 86 ? 7.994 -7.688 0.094 1.00 95.69 86 LEU A N 1
ATOM 686 C CA . LEU A 1 86 ? 9.072 -6.846 -0.409 1.00 95.69 86 LEU A CA 1
ATOM 687 C C . LEU A 1 86 ? 9.760 -7.538 -1.583 1.00 95.69 86 LEU A C 1
ATOM 689 O O . LEU A 1 86 ? 10.158 -8.696 -1.485 1.00 95.69 86 LEU A O 1
ATOM 693 N N . SER A 1 87 ? 9.904 -6.825 -2.694 1.00 94.56 87 SER A N 1
ATOM 694 C CA . SER A 1 87 ? 10.628 -7.311 -3.870 1.00 94.56 87 SER A CA 1
ATOM 695 C C . SER A 1 87 ? 11.246 -6.139 -4.615 1.00 94.56 87 SER A C 1
ATOM 697 O O . SER A 1 87 ? 10.574 -5.136 -4.835 1.00 94.56 87 SER A O 1
ATOM 699 N N . GLN A 1 88 ? 12.522 -6.254 -4.994 1.00 91.50 88 GLN A N 1
ATOM 700 C CA . GLN A 1 88 ? 13.235 -5.246 -5.793 1.00 91.50 88 GLN A CA 1
ATOM 701 C C . GLN A 1 88 ? 13.082 -3.803 -5.263 1.00 91.50 88 GLN A C 1
ATOM 703 O O . GLN A 1 88 ? 12.885 -2.876 -6.044 1.00 91.50 88 GLN A O 1
ATOM 708 N N . GLN A 1 89 ? 13.151 -3.618 -3.935 1.00 94.12 89 GLN A N 1
ATOM 709 C CA . GLN A 1 89 ? 12.931 -2.326 -3.257 1.00 94.12 89 GLN A CA 1
ATOM 710 C C . GLN A 1 89 ? 11.526 -1.736 -3.488 1.00 94.12 89 GLN A C 1
ATOM 712 O O . GLN A 1 89 ? 11.363 -0.530 -3.653 1.00 94.12 89 GLN A O 1
ATOM 717 N N . ARG A 1 90 ? 10.492 -2.583 -3.516 1.00 96.25 90 ARG A N 1
ATOM 718 C CA . ARG A 1 90 ? 9.082 -2.194 -3.678 1.00 96.25 90 ARG A CA 1
ATOM 719 C C . ARG A 1 90 ? 8.201 -2.987 -2.725 1.00 96.25 90 ARG A C 1
ATOM 721 O O . ARG A 1 90 ? 8.506 -4.142 -2.420 1.00 96.25 90 ARG A O 1
ATOM 728 N N . LEU A 1 91 ? 7.090 -2.385 -2.315 1.00 97.62 91 LEU A N 1
ATOM 729 C CA . LEU A 1 91 ? 6.000 -3.076 -1.630 1.00 97.62 91 LEU A CA 1
ATOM 730 C C . LEU A 1 91 ? 5.017 -3.599 -2.677 1.00 97.62 91 LEU A C 1
ATOM 732 O O . LEU A 1 91 ? 4.398 -2.808 -3.387 1.00 97.62 91 LEU A O 1
ATOM 736 N N . LEU A 1 92 ? 4.895 -4.922 -2.786 1.00 97.19 92 LEU A N 1
ATOM 737 C CA . LEU A 1 92 ? 3.979 -5.586 -3.712 1.00 97.19 92 LEU A CA 1
ATOM 738 C C . LEU A 1 92 ? 2.780 -6.146 -2.944 1.00 97.19 92 LEU A C 1
ATOM 740 O O . LEU A 1 92 ? 2.940 -7.078 -2.156 1.00 97.19 92 LEU A O 1
ATOM 744 N N . PHE A 1 93 ? 1.594 -5.598 -3.188 1.00 96.81 93 PHE A N 1
ATOM 745 C CA . PHE A 1 93 ? 0.329 -6.119 -2.674 1.00 96.81 93 PHE A CA 1
ATOM 746 C C . PHE A 1 93 ? -0.188 -7.258 -3.554 1.00 96.81 93 PHE A C 1
ATOM 748 O O . PHE A 1 93 ? -0.123 -7.168 -4.783 1.00 96.81 93 PHE A O 1
ATOM 755 N N . GLY A 1 94 ? -0.741 -8.287 -2.911 1.00 86.69 94 GLY A N 1
ATOM 756 C CA . GLY A 1 94 ? -1.322 -9.480 -3.526 1.00 86.69 94 GLY A CA 1
ATOM 757 C C . GLY A 1 94 ? -2.215 -10.240 -2.555 1.00 86.69 94 GLY A C 1
ATOM 758 O O . GLY A 1 94 ? -2.154 -9.959 -1.330 1.00 86.69 94 GLY A O 1
#

pLDDT: mean 95.67, std 3.08, range [84.69, 98.62]

Radius of gyration: 12.03 Å; chains: 1; bounding box: 31×24×28 Å

Secondary structure (DSSP, 8-state):
-BHHHHHHHTTTS-TTPBEEEEEETTEEEEEEEEEEETTEEEEEE-SSSPPPBHHHHHHHHTTS-TTPEEEE--SSSPEEP--EEEETTEEEE-

Organism: NCBI:txid60520

Foldseek 3Di:
DFQLVVCVVCVPPDQQAFEWEDPDPPQTFAFDDWDQDPLATETETDNDDGHDGNNRVCVVCVPRDRRHFYWYDDPPGTHGWDAWDDDPSHTYTD

Sequence (94 aa):
MRLIDFNLSTADLQQTLPLYWEPVTNQTHPIQSVTLIDQQLVLVAARSGVPLTLDQFNARTRQISGQTQLYIQTASQPLRLFGYRLSQQRLLFG